Protein AF-A0A2G6LAH4-F1 (afdb_monomer_lite)

pLDDT: mean 82.23, std 16.03, range [33.97, 97.62]

Foldseek 3Di:
DDDDDDDDDDPDPPPPPLQFDCLLVVCVPALEDPQQSVLQRQQCSLAQNPFDKDKDWDDDPPDNKTWIWMFTDDPNWTKIKIWIKDWDADPVRDIDIKIKIKIKTKDQAALVVCCVPPVVQWDFPAAPDPFKTKTWRCDDPDNVLDDPPSVQTKMKIWGADPVRRMTIIMIMHISHRRGDDPD

Radius of gyration: 20.96 Å; chains: 1; bounding box: 58×74×43 Å

Sequence (183 aa):
MKKLFTVIGLFVVIASASAESKMSQFIDKSKLSIACQEKLVSIADGIIGIKRHRILEHNVPETKTFHAFVLLSYNDQDSHLSFTAIPTVDKNNHENCQINVNESYQLPADCLDAREFIFKRWKLLGKLNEETFVLRYDHPRNKKELPQNEKARAMAYLTMTSNGRACLITKQQQNVPALPREE

Structure (mmCIF, N/CA/C/O backbone):
data_AF-A0A2G6LAH4-F1
#
_entry.id   AF-A0A2G6LAH4-F1
#
loop_
_atom_site.group_PDB
_atom_site.id
_atom_site.type_symbol
_atom_site.label_atom_id
_atom_site.label_alt_id
_atom_site.label_comp_id
_atom_site.label_asym_id
_atom_site.label_entity_id
_atom_site.label_seq_id
_atom_site.pdbx_PDB_ins_code
_atom_site.Cartn_x
_atom_site.Cartn_y
_atom_site.Cartn_z
_atom_site.occupancy
_atom_site.B_iso_or_equiv
_atom_site.auth_seq_id
_atom_site.auth_comp_id
_atom_site.auth_asym_id
_atom_site.auth_atom_id
_atom_site.pdbx_PDB_model_num
ATOM 1 N N . MET A 1 1 ? 38.726 -59.878 4.206 1.00 38.88 1 MET A N 1
ATOM 2 C CA . MET A 1 1 ? 37.651 -59.453 3.281 1.00 38.88 1 MET A CA 1
ATOM 3 C C . MET A 1 1 ? 36.857 -58.339 3.959 1.00 38.88 1 MET A C 1
ATOM 5 O O . MET A 1 1 ? 36.130 -58.623 4.900 1.00 38.88 1 MET A O 1
ATOM 9 N N . LYS A 1 2 ? 37.081 -57.070 3.589 1.00 37.25 2 LYS A N 1
ATOM 10 C CA . LYS A 1 2 ? 36.399 -55.908 4.190 1.00 37.25 2 LYS A CA 1
ATOM 11 C C . LYS A 1 2 ? 35.168 -55.577 3.341 1.00 37.25 2 LYS A C 1
ATOM 13 O O . LYS A 1 2 ? 35.317 -55.292 2.158 1.00 37.25 2 LYS A O 1
ATOM 18 N N . LYS A 1 3 ? 33.970 -55.675 3.924 1.00 41.53 3 LYS A N 1
ATOM 19 C CA . LYS A 1 3 ? 32.707 -55.318 3.261 1.00 41.53 3 LYS A CA 1
ATOM 20 C C . LYS A 1 3 ? 32.509 -53.806 3.365 1.00 41.53 3 LYS A C 1
ATOM 22 O O . LYS A 1 3 ? 32.426 -53.274 4.468 1.00 41.53 3 LYS A O 1
ATOM 27 N N . LEU A 1 4 ? 32.485 -53.137 2.217 1.00 47.38 4 LEU A N 1
ATOM 28 C CA . LEU A 1 4 ? 32.211 -51.712 2.077 1.00 47.38 4 LEU A CA 1
ATOM 29 C C . LEU A 1 4 ? 30.689 -51.546 1.942 1.00 47.38 4 LEU A C 1
ATOM 31 O O . LEU A 1 4 ? 30.104 -52.030 0.977 1.00 47.38 4 LEU A O 1
ATOM 35 N N . PHE A 1 5 ? 30.043 -50.931 2.932 1.00 49.31 5 PHE A N 1
ATOM 36 C CA . PHE A 1 5 ? 28.626 -50.573 2.865 1.00 49.31 5 PHE A CA 1
ATOM 37 C C . PHE A 1 5 ? 28.501 -49.167 2.275 1.00 49.31 5 PHE A C 1
ATOM 39 O O . PHE A 1 5 ? 28.851 -48.182 2.921 1.00 49.31 5 PHE A O 1
ATOM 46 N N . THR A 1 6 ? 28.017 -49.081 1.039 1.00 50.59 6 THR A N 1
ATOM 47 C CA . THR A 1 6 ? 27.702 -47.818 0.364 1.00 50.59 6 THR A CA 1
ATOM 48 C C . THR A 1 6 ? 26.307 -47.364 0.795 1.00 50.59 6 THR A C 1
ATOM 50 O O . THR A 1 6 ? 25.312 -47.989 0.436 1.00 50.59 6 THR A O 1
ATOM 53 N N . VAL A 1 7 ? 26.223 -46.290 1.581 1.00 52.16 7 VAL A N 1
ATOM 54 C CA . VAL A 1 7 ? 24.953 -45.633 1.928 1.00 52.16 7 VAL A CA 1
ATOM 55 C C . VAL A 1 7 ? 24.597 -44.669 0.797 1.00 52.16 7 VAL A C 1
ATOM 57 O O . VAL A 1 7 ? 25.259 -43.651 0.611 1.00 52.16 7 VAL A O 1
ATOM 60 N N . ILE A 1 8 ? 23.568 -45.004 0.020 1.00 55.88 8 ILE A N 1
ATOM 61 C CA . ILE A 1 8 ? 22.993 -44.122 -1.002 1.00 55.88 8 ILE A CA 1
ATOM 62 C C . ILE A 1 8 ? 22.066 -43.139 -0.278 1.00 55.88 8 ILE A C 1
ATOM 64 O O . ILE A 1 8 ? 20.978 -43.505 0.163 1.00 55.88 8 ILE A O 1
ATOM 68 N N . GLY A 1 9 ? 22.528 -41.900 -0.103 1.00 51.09 9 GLY A N 1
ATOM 69 C CA . GLY A 1 9 ? 21.734 -40.807 0.455 1.00 51.09 9 GLY A CA 1
ATOM 70 C C . GLY A 1 9 ? 20.680 -40.332 -0.544 1.00 51.09 9 GLY A C 1
ATOM 71 O O . GLY A 1 9 ? 21.015 -39.789 -1.594 1.00 51.09 9 GLY A O 1
ATOM 72 N N . LEU A 1 10 ? 19.406 -40.536 -0.209 1.00 55.72 10 LEU A N 1
ATOM 73 C CA . LEU A 1 10 ? 18.256 -40.039 -0.960 1.00 55.72 10 LEU A CA 1
ATOM 74 C C . LEU A 1 10 ? 18.115 -38.522 -0.727 1.00 55.72 10 LEU A C 1
ATOM 76 O O . LEU A 1 10 ? 17.563 -38.089 0.282 1.00 55.72 10 LEU A O 1
ATOM 80 N N . PHE A 1 11 ? 18.638 -37.708 -1.646 1.00 47.72 11 PHE A N 1
ATOM 81 C CA . PHE A 1 11 ? 18.393 -36.264 -1.670 1.00 47.72 11 PHE A CA 1
ATOM 82 C C . PHE A 1 11 ? 16.968 -36.006 -2.178 1.00 47.72 11 PHE A C 1
ATOM 84 O O . PHE A 1 11 ? 16.703 -36.028 -3.379 1.00 47.72 11 PHE A O 1
ATOM 91 N N . VAL A 1 12 ? 16.035 -35.772 -1.255 1.00 55.50 12 VAL A N 1
ATOM 92 C CA . VAL A 1 12 ? 14.703 -35.252 -1.582 1.00 55.50 12 VAL A CA 1
ATOM 93 C C . VAL A 1 12 ? 14.859 -33.768 -1.911 1.00 55.50 12 VAL A C 1
ATOM 95 O O . VAL A 1 12 ? 15.034 -32.937 -1.022 1.00 55.50 12 VAL A O 1
ATOM 98 N N . VAL A 1 13 ? 14.825 -33.432 -3.201 1.00 52.94 13 VAL A N 1
ATOM 99 C CA . VAL A 1 13 ? 14.722 -32.043 -3.660 1.00 52.94 13 VAL A CA 1
ATOM 100 C C . VAL A 1 13 ? 13.280 -31.603 -3.430 1.00 52.94 13 VAL A C 1
ATOM 102 O O . VAL A 1 13 ? 12.381 -31.941 -4.197 1.00 52.94 13 VAL A O 1
ATOM 105 N N . ILE A 1 14 ? 13.046 -30.883 -2.335 1.00 51.12 14 ILE A N 1
ATOM 106 C CA . ILE A 1 14 ? 11.771 -30.209 -2.092 1.00 51.12 14 ILE A CA 1
ATOM 107 C C . ILE A 1 14 ? 11.709 -29.043 -3.080 1.00 51.12 14 ILE A C 1
ATOM 109 O O . ILE A 1 14 ? 12.296 -27.988 -2.848 1.00 51.12 14 ILE A O 1
ATOM 113 N N . ALA A 1 15 ? 11.037 -29.249 -4.212 1.00 47.84 15 ALA A N 1
ATOM 114 C CA . ALA A 1 15 ? 10.684 -28.168 -5.115 1.00 47.84 15 ALA A CA 1
ATOM 115 C C . ALA A 1 15 ? 9.673 -27.265 -4.396 1.00 47.84 15 ALA A C 1
ATOM 117 O O . ALA A 1 15 ? 8.494 -27.595 -4.271 1.00 47.84 15 ALA A O 1
ATOM 118 N N . SER A 1 16 ? 10.141 -26.135 -3.876 1.00 44.72 16 SER A N 1
ATOM 119 C CA . SER A 1 16 ? 9.270 -25.063 -3.413 1.00 44.72 16 SER A CA 1
ATOM 120 C C . SER A 1 16 ? 8.585 -24.456 -4.635 1.00 44.72 16 SER A C 1
ATOM 122 O O . SER A 1 16 ? 9.168 -23.629 -5.329 1.00 44.72 16 SER A O 1
ATOM 124 N N . ALA A 1 17 ? 7.358 -24.897 -4.916 1.00 45.59 17 ALA A N 1
ATOM 125 C CA . ALA A 1 17 ? 6.474 -24.217 -5.850 1.00 45.59 17 ALA A CA 1
ATOM 126 C C . ALA A 1 17 ? 6.105 -22.854 -5.243 1.00 45.59 17 ALA A C 1
ATOM 128 O O . ALA A 1 17 ? 5.172 -22.743 -4.446 1.00 45.59 17 ALA A O 1
ATOM 129 N N . SER A 1 18 ? 6.880 -21.818 -5.568 1.00 54.34 18 SER A N 1
ATOM 130 C CA . SER A 1 18 ? 6.469 -20.433 -5.370 1.00 54.34 18 SER A CA 1
ATOM 131 C C . SER A 1 18 ? 5.304 -20.197 -6.310 1.00 54.34 18 SER A C 1
ATOM 133 O O . SER A 1 18 ? 5.470 -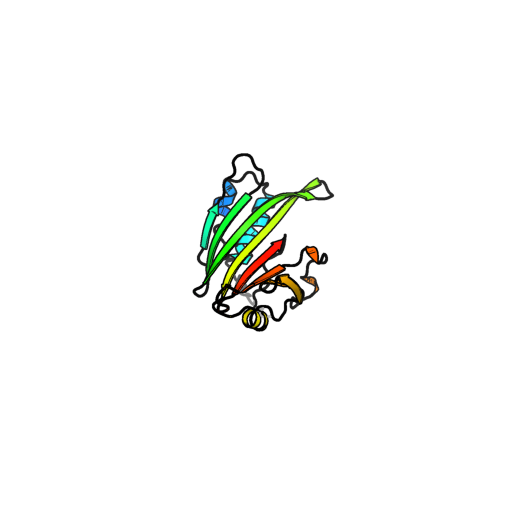20.153 -7.522 1.00 54.34 18 SER A O 1
ATOM 135 N N . ALA A 1 19 ? 4.101 -20.166 -5.768 1.00 55.22 19 ALA A N 1
ATOM 136 C CA . ALA A 1 19 ? 2.924 -20.013 -6.588 1.00 55.22 19 ALA A CA 1
ATOM 137 C C . ALA A 1 19 ? 2.686 -18.510 -6.854 1.00 55.22 19 ALA A C 1
ATOM 139 O O . ALA A 1 19 ? 2.533 -17.711 -5.926 1.00 55.22 19 ALA A O 1
ATOM 140 N N . GLU A 1 20 ? 2.769 -18.157 -8.140 1.00 76.06 20 GLU A N 1
ATOM 141 C CA . GLU A 1 20 ? 3.008 -16.808 -8.676 1.00 76.06 20 GLU A CA 1
ATOM 142 C C . GLU A 1 20 ? 1.715 -15.994 -8.860 1.00 76.06 20 GLU A C 1
ATOM 144 O O . GLU A 1 20 ? 0.630 -16.534 -9.108 1.00 76.06 20 GLU A O 1
ATOM 149 N N . SER A 1 21 ? 1.821 -14.670 -8.750 1.00 83.81 21 SER A N 1
ATOM 150 C CA . SER A 1 21 ? 0.759 -13.738 -9.127 1.00 83.81 21 SER A CA 1
ATOM 151 C C . SER A 1 21 ? 0.603 -13.683 -10.651 1.00 83.81 21 SER A C 1
ATOM 153 O O . SER A 1 21 ? 1.509 -14.016 -11.411 1.00 83.81 21 SER A O 1
ATOM 155 N N . LYS A 1 22 ? -0.540 -13.192 -11.145 1.00 88.38 22 LYS A N 1
ATOM 156 C CA . LYS A 1 22 ? -0.749 -12.991 -12.592 1.00 88.38 22 LYS A CA 1
ATOM 157 C C . LYS A 1 22 ? -0.099 -11.710 -13.125 1.00 88.38 22 LYS A C 1
ATOM 159 O O . LYS A 1 22 ? -0.396 -11.325 -14.250 1.00 88.38 22 LYS A O 1
ATOM 164 N N . MET A 1 23 ? 0.738 -11.026 -12.340 1.00 90.06 23 MET A N 1
ATOM 165 C CA . MET A 1 23 ? 1.278 -9.710 -12.694 1.00 90.06 23 MET A CA 1
ATOM 166 C C . MET A 1 23 ? 2.132 -9.744 -13.970 1.00 90.06 23 MET A C 1
ATOM 168 O O . MET A 1 23 ? 2.027 -8.838 -14.793 1.00 90.06 23 MET A O 1
ATOM 172 N N . SER A 1 24 ? 2.907 -10.812 -14.183 1.00 88.25 24 SER A N 1
ATOM 173 C CA . SER A 1 24 ? 3.725 -11.007 -15.391 1.00 88.25 24 SER A CA 1
ATOM 174 C C . SER A 1 24 ? 2.917 -10.868 -16.688 1.00 88.25 24 SER A C 1
ATOM 176 O O . SER A 1 24 ? 3.349 -10.189 -17.613 1.00 88.25 24 SER A O 1
ATOM 178 N N . GLN A 1 25 ? 1.680 -11.378 -16.712 1.00 87.31 25 GLN A N 1
ATOM 179 C CA . GLN A 1 25 ? 0.791 -11.346 -17.885 1.00 87.31 25 GLN A CA 1
ATOM 180 C C . GLN A 1 25 ? 0.384 -9.928 -18.322 1.00 87.31 25 GLN A C 1
ATOM 182 O O . GLN A 1 25 ? -0.086 -9.739 -19.445 1.00 87.31 25 GLN A O 1
ATOM 187 N N . PHE A 1 26 ? 0.514 -8.940 -17.434 1.00 85.19 26 PHE A N 1
ATOM 188 C CA . PHE A 1 26 ? 0.177 -7.541 -17.707 1.00 85.19 26 PHE A CA 1
ATOM 189 C C . PHE A 1 26 ? 1.419 -6.700 -18.007 1.00 85.19 26 PHE A C 1
ATOM 191 O O . PHE A 1 26 ? 1.322 -5.680 -18.674 1.00 85.19 26 PHE A O 1
ATOM 198 N N . ILE A 1 27 ? 2.597 -7.137 -17.567 1.00 82.38 27 ILE A N 1
ATOM 199 C CA . ILE A 1 27 ? 3.832 -6.368 -17.718 1.00 82.38 27 ILE A CA 1
ATOM 200 C C . ILE A 1 27 ? 4.418 -6.477 -19.129 1.00 82.38 27 ILE A C 1
ATOM 202 O O . ILE A 1 27 ? 5.025 -5.511 -19.591 1.00 82.38 27 ILE A O 1
ATOM 206 N N . ASP A 1 28 ? 4.189 -7.579 -19.847 1.00 74.38 28 ASP A N 1
ATOM 207 C CA . ASP A 1 28 ? 4.736 -7.802 -21.200 1.00 74.38 28 ASP A CA 1
ATOM 208 C C . ASP A 1 28 ? 4.321 -6.724 -22.219 1.00 74.38 28 ASP A C 1
ATOM 210 O O . ASP A 1 28 ? 4.980 -6.520 -23.238 1.00 74.38 28 ASP A O 1
ATOM 214 N N . LYS A 1 29 ? 3.222 -6.010 -21.949 1.00 72.50 29 LYS A N 1
ATOM 215 C CA . LYS A 1 29 ? 2.722 -4.904 -22.782 1.00 72.50 29 LYS A CA 1
ATOM 216 C C . LYS A 1 29 ? 3.278 -3.540 -22.370 1.00 72.50 29 LYS A C 1
ATOM 218 O O . LYS A 1 29 ? 3.102 -2.559 -23.094 1.00 72.50 29 LYS A O 1
ATOM 223 N N . SER A 1 30 ? 3.949 -3.472 -21.225 1.00 76.88 30 SER A N 1
ATOM 224 C CA . SER A 1 30 ? 4.521 -2.246 -20.684 1.00 76.88 30 SER A CA 1
ATOM 225 C C . SER A 1 30 ? 5.862 -1.908 -21.344 1.00 76.88 30 SER A C 1
ATOM 227 O O . SER A 1 30 ? 6.606 -2.776 -21.795 1.00 76.88 30 SER A O 1
ATOM 229 N N . LYS A 1 31 ? 6.218 -0.618 -21.361 1.00 82.88 31 LYS A N 1
ATOM 230 C CA . LYS A 1 31 ? 7.537 -0.131 -21.816 1.00 82.88 31 LYS A CA 1
ATOM 231 C C . LYS A 1 31 ? 8.577 -0.091 -20.686 1.00 82.88 31 LYS A C 1
ATOM 233 O O . LYS A 1 31 ? 9.532 0.685 -20.754 1.00 82.88 31 LYS A O 1
ATOM 238 N N . LEU A 1 32 ? 8.362 -0.859 -19.616 1.00 86.25 32 LEU A N 1
ATOM 239 C CA . LEU A 1 32 ? 9.295 -0.945 -18.495 1.00 86.25 32 LEU A CA 1
ATOM 240 C C . LEU A 1 32 ? 10.577 -1.669 -18.919 1.00 86.25 32 LEU A C 1
ATOM 242 O O . LEU A 1 32 ? 10.527 -2.604 -19.716 1.00 86.25 32 LEU A O 1
ATOM 246 N N . SER A 1 33 ? 11.718 -1.283 -18.346 1.00 87.31 33 SER A N 1
ATOM 247 C CA . SER A 1 33 ? 12.948 -2.064 -18.489 1.00 87.31 33 SER A CA 1
ATOM 248 C C . SER A 1 33 ? 12.834 -3.409 -17.777 1.00 87.31 33 SER A C 1
ATOM 250 O O . SER A 1 33 ? 12.121 -3.520 -16.779 1.00 87.31 33 SER A O 1
ATOM 252 N N . ILE A 1 34 ? 13.583 -4.412 -18.242 1.00 87.56 34 ILE A N 1
ATOM 253 C CA . ILE A 1 34 ? 13.562 -5.783 -17.700 1.00 87.56 34 ILE A CA 1
ATOM 254 C C . ILE A 1 34 ? 13.764 -5.782 -16.176 1.00 87.56 34 ILE A C 1
ATOM 256 O O . ILE A 1 34 ? 12.972 -6.373 -15.449 1.00 87.56 34 ILE A O 1
ATOM 260 N N . ALA A 1 35 ? 14.734 -5.014 -15.672 1.00 86.19 35 ALA A N 1
ATOM 261 C CA . ALA A 1 35 ? 14.986 -4.901 -14.233 1.00 86.19 35 ALA A CA 1
ATOM 262 C C . ALA A 1 35 ? 13.772 -4.366 -13.443 1.00 86.19 35 ALA A C 1
ATOM 264 O O . ALA A 1 35 ? 13.529 -4.761 -12.302 1.00 86.19 35 ALA A O 1
ATOM 265 N N . CYS A 1 36 ? 12.988 -3.462 -14.036 1.00 88.50 36 CYS A N 1
ATOM 266 C CA . CYS A 1 36 ? 11.783 -2.918 -13.414 1.00 88.50 36 CYS A CA 1
ATOM 267 C C . CYS A 1 36 ? 10.622 -3.917 -13.450 1.00 88.50 36 CYS A C 1
ATOM 269 O O . CYS A 1 36 ? 9.885 -4.033 -12.470 1.00 88.50 36 CYS A O 1
ATOM 271 N N . GLN A 1 37 ? 10.511 -4.677 -14.542 1.00 89.38 37 GLN A N 1
ATOM 272 C CA . GLN A 1 37 ? 9.546 -5.763 -14.689 1.00 89.38 37 GLN A CA 1
ATOM 273 C C . GLN A 1 37 ? 9.771 -6.851 -13.632 1.00 89.38 37 GLN A C 1
ATOM 275 O O . GLN A 1 37 ? 8.861 -7.152 -12.862 1.00 89.38 37 GLN A O 1
ATOM 280 N N . GLU A 1 38 ? 10.995 -7.373 -13.524 1.00 89.50 38 GLU A N 1
ATOM 281 C CA . GLU A 1 38 ? 11.359 -8.426 -12.564 1.00 89.50 38 GLU A CA 1
ATOM 282 C C . GLU A 1 38 ? 11.087 -8.002 -11.118 1.00 89.50 38 GLU A C 1
ATOM 284 O O . GLU A 1 38 ? 10.490 -8.743 -10.333 1.00 89.50 38 GLU A O 1
ATOM 289 N N . LYS A 1 39 ? 11.467 -6.768 -10.766 1.00 89.56 39 LYS A N 1
ATOM 290 C CA . LYS A 1 39 ? 11.228 -6.229 -9.425 1.00 89.56 39 LYS A CA 1
ATOM 291 C C . LYS A 1 39 ? 9.732 -6.091 -9.126 1.00 89.56 39 LYS A C 1
ATOM 293 O O . LYS A 1 39 ? 9.309 -6.373 -8.005 1.00 89.56 39 LYS A O 1
ATOM 298 N N . LEU A 1 40 ? 8.929 -5.670 -10.106 1.00 90.81 40 LEU A N 1
ATOM 299 C CA . LEU A 1 40 ? 7.478 -5.544 -9.959 1.00 90.81 40 LEU A CA 1
ATOM 300 C C . LEU A 1 40 ? 6.807 -6.906 -9.783 1.00 90.81 40 LEU A C 1
ATOM 302 O O . LEU A 1 40 ? 5.993 -7.043 -8.870 1.00 90.81 40 LEU A O 1
ATOM 306 N N . VAL A 1 41 ? 7.180 -7.905 -10.588 1.00 91.31 41 VAL A N 1
ATOM 307 C CA . VAL A 1 41 ? 6.688 -9.285 -10.444 1.00 91.31 41 VAL A CA 1
ATOM 308 C C . VAL A 1 41 ? 7.041 -9.835 -9.065 1.00 91.31 41 VAL A C 1
ATOM 310 O O . VAL A 1 41 ? 6.150 -10.271 -8.345 1.00 91.31 41 VAL A O 1
ATOM 313 N N . SER A 1 42 ? 8.299 -9.711 -8.635 1.00 90.31 42 SER A N 1
ATOM 314 C CA . SER A 1 42 ? 8.739 -10.218 -7.329 1.00 90.31 42 SER A CA 1
ATOM 315 C C . SER A 1 42 ? 7.949 -9.613 -6.157 1.00 90.31 42 SER A C 1
ATOM 317 O O . SER A 1 42 ? 7.526 -10.328 -5.245 1.00 90.31 42 SER A O 1
ATOM 319 N N . ILE A 1 43 ? 7.696 -8.298 -6.185 1.00 89.88 43 ILE A N 1
ATOM 320 C CA . ILE A 1 43 ? 6.885 -7.630 -5.156 1.00 89.88 43 ILE A CA 1
ATOM 321 C C . ILE A 1 43 ? 5.418 -8.075 -5.241 1.00 89.88 43 ILE A C 1
ATOM 323 O O . ILE A 1 43 ? 4.802 -8.357 -4.209 1.00 89.88 43 ILE A O 1
ATOM 327 N N . ALA A 1 44 ? 4.853 -8.158 -6.447 1.00 91.31 44 ALA A N 1
ATOM 328 C CA . ALA A 1 44 ? 3.480 -8.608 -6.650 1.00 91.31 44 ALA A CA 1
ATOM 329 C C . ALA A 1 44 ? 3.275 -10.046 -6.152 1.00 91.31 44 ALA A C 1
ATOM 331 O O . ALA A 1 44 ? 2.306 -10.304 -5.440 1.00 91.31 44 ALA A O 1
ATOM 332 N N . ASP A 1 45 ? 4.210 -10.954 -6.422 1.00 91.00 45 ASP A N 1
ATOM 333 C CA . ASP A 1 45 ? 4.171 -12.343 -5.957 1.00 91.00 45 ASP A CA 1
ATOM 334 C C . ASP A 1 45 ? 4.221 -12.442 -4.433 1.00 91.00 45 ASP A C 1
ATOM 336 O O . ASP A 1 45 ? 3.476 -13.218 -3.833 1.00 91.00 45 ASP A O 1
ATOM 340 N N . GLY A 1 46 ? 5.034 -11.609 -3.781 1.00 87.50 46 GLY A N 1
ATOM 341 C CA . GLY A 1 46 ? 5.094 -11.575 -2.323 1.00 87.50 46 GLY A CA 1
ATOM 342 C C . GLY A 1 46 ? 3.796 -11.080 -1.665 1.00 87.50 46 GLY A C 1
ATOM 343 O O . GLY A 1 46 ? 3.404 -11.580 -0.607 1.00 87.50 46 GLY A O 1
ATOM 344 N N . ILE A 1 47 ? 3.105 -10.116 -2.282 1.00 88.44 47 ILE A N 1
ATOM 345 C CA . ILE A 1 47 ? 1.897 -9.485 -1.718 1.00 88.44 47 ILE A CA 1
ATOM 346 C C . ILE A 1 47 ? 0.622 -10.264 -2.084 1.00 88.44 47 ILE A C 1
ATOM 348 O O . ILE A 1 47 ? -0.189 -10.620 -1.213 1.00 88.44 47 ILE A O 1
ATOM 352 N N . ILE A 1 48 ? 0.449 -10.527 -3.380 1.00 90.62 48 ILE A N 1
ATOM 353 C CA . ILE A 1 48 ? -0.711 -11.195 -3.976 1.00 90.62 48 ILE A CA 1
ATOM 354 C C . ILE A 1 48 ? -0.565 -12.713 -3.818 1.00 90.62 48 ILE A C 1
ATOM 356 O O . ILE A 1 48 ? -1.436 -13.361 -3.229 1.00 90.62 48 ILE A O 1
ATOM 360 N N . GLY A 1 49 ? 0.542 -13.272 -4.315 1.00 87.50 49 GLY A N 1
ATOM 361 C CA . GLY A 1 49 ? 0.787 -14.714 -4.388 1.00 87.50 49 GLY A CA 1
ATOM 362 C C . GLY A 1 49 ? -0.392 -15.480 -4.998 1.00 87.50 49 GLY A C 1
ATOM 363 O O . GLY A 1 49 ? -0.986 -15.058 -5.989 1.00 87.50 49 GLY A O 1
ATOM 364 N N . ILE A 1 50 ? -0.788 -16.577 -4.343 1.00 86.31 50 ILE A N 1
ATOM 365 C CA . ILE A 1 50 ? -1.881 -17.464 -4.791 1.00 86.31 50 ILE A CA 1
ATOM 366 C C . ILE A 1 50 ? -3.293 -16.974 -4.503 1.00 86.31 50 ILE A C 1
ATOM 368 O O . ILE A 1 50 ? -4.263 -17.645 -4.864 1.00 86.31 50 ILE A O 1
ATOM 372 N N . LYS A 1 51 ? -3.438 -15.865 -3.777 1.00 88.81 51 LYS A N 1
ATOM 373 C CA . LYS A 1 51 ? -4.759 -15.384 -3.369 1.00 88.81 51 LYS A CA 1
ATOM 374 C C . LYS A 1 51 ? -5.580 -15.070 -4.614 1.00 88.81 51 LYS A C 1
ATOM 376 O O . LYS A 1 51 ? -5.040 -14.644 -5.635 1.00 88.81 51 LYS A O 1
ATOM 381 N N . ARG A 1 52 ? -6.898 -15.249 -4.540 1.00 91.25 52 ARG A N 1
ATOM 382 C CA . ARG A 1 52 ? -7.780 -14.919 -5.662 1.00 91.25 52 ARG A CA 1
ATOM 383 C C . ARG A 1 52 ? -7.660 -13.426 -5.957 1.00 91.25 52 ARG A C 1
ATOM 385 O O . ARG A 1 52 ? -7.926 -12.608 -5.085 1.00 91.25 52 ARG A O 1
ATOM 392 N N . HIS A 1 53 ? -7.291 -13.080 -7.184 1.00 93.88 53 HIS A N 1
ATOM 393 C CA . HIS A 1 53 ? -7.106 -11.690 -7.573 1.00 93.88 53 HIS A CA 1
ATOM 394 C C . HIS A 1 53 ? -7.558 -11.412 -9.006 1.00 93.88 53 HIS A C 1
ATOM 396 O O . HIS A 1 53 ? -7.630 -12.315 -9.848 1.00 93.88 53 HIS A O 1
ATOM 402 N N . ARG A 1 54 ? -7.858 -10.142 -9.281 1.00 93.31 54 ARG A N 1
ATOM 403 C CA . ARG A 1 54 ? -8.099 -9.595 -10.622 1.00 93.31 54 ARG A CA 1
ATOM 404 C C . ARG A 1 54 ? -7.271 -8.335 -10.793 1.00 93.31 54 ARG A C 1
ATOM 406 O O . ARG A 1 54 ? -7.317 -7.472 -9.925 1.00 93.31 54 ARG A O 1
ATOM 413 N N . ILE A 1 55 ? -6.546 -8.240 -11.901 1.00 92.62 55 ILE A N 1
ATOM 414 C CA . ILE A 1 55 ? -5.706 -7.089 -12.234 1.00 92.62 55 ILE A CA 1
ATOM 415 C C . ILE A 1 55 ? -6.395 -6.311 -13.352 1.00 92.62 55 ILE A C 1
ATOM 417 O O . ILE A 1 55 ? -6.810 -6.888 -14.357 1.00 92.62 55 ILE A O 1
ATOM 421 N N . LEU A 1 56 ? -6.524 -5.007 -13.149 1.00 91.00 56 LEU A N 1
ATOM 422 C CA . LEU A 1 56 ? -6.909 -4.028 -14.145 1.00 91.00 56 LEU A CA 1
ATOM 423 C C . LEU A 1 56 ? -5.697 -3.136 -14.401 1.00 91.00 56 LEU A C 1
ATOM 425 O O . LEU A 1 56 ? -5.326 -2.312 -13.564 1.00 91.00 56 LEU A O 1
ATOM 429 N N . GLU A 1 57 ? -5.068 -3.317 -15.552 1.00 84.00 57 GLU A N 1
ATOM 430 C CA . GLU A 1 57 ? -3.987 -2.444 -15.992 1.00 84.00 57 GLU A CA 1
ATOM 431 C C . GLU A 1 57 ? -4.551 -1.082 -16.406 1.00 84.00 57 GLU A C 1
ATOM 433 O O . GLU A 1 57 ? -5.523 -0.996 -17.162 1.00 84.00 57 GLU A O 1
ATOM 438 N N . HIS A 1 58 ? -3.924 -0.012 -15.923 1.00 77.81 58 HIS A N 1
ATOM 439 C CA . HIS A 1 58 ? -4.190 1.333 -16.399 1.00 77.81 58 HIS A CA 1
ATOM 440 C C . HIS A 1 58 ? -3.133 1.694 -17.442 1.00 77.81 58 HIS A C 1
ATOM 442 O O . HIS A 1 58 ? -2.067 2.225 -17.129 1.00 77.81 58 HIS A O 1
ATOM 448 N N . ASN A 1 59 ? -3.437 1.360 -18.694 1.00 63.81 59 ASN A N 1
ATOM 449 C CA . ASN A 1 59 ? -2.590 1.699 -19.827 1.00 63.81 59 ASN A CA 1
ATOM 450 C C . ASN A 1 59 ? -2.675 3.199 -20.097 1.00 63.81 59 ASN A C 1
ATOM 452 O O . ASN A 1 59 ? -3.673 3.678 -20.634 1.00 63.81 59 ASN A O 1
ATOM 456 N N . VAL A 1 60 ? -1.616 3.929 -19.752 1.00 65.12 60 VAL A N 1
ATOM 457 C CA . VAL A 1 60 ? -1.398 5.284 -20.257 1.00 65.12 60 VAL A CA 1
ATOM 458 C C . VAL A 1 60 ? -0.453 5.153 -21.450 1.00 65.12 60 VAL A C 1
ATOM 460 O O . VAL A 1 60 ? 0.720 4.821 -21.260 1.00 65.12 60 VAL A O 1
ATOM 463 N N . PRO A 1 61 ? -0.934 5.347 -22.691 1.00 58.91 61 PRO A N 1
ATOM 464 C CA . PRO A 1 61 ? -0.055 5.364 -23.848 1.00 58.91 61 PRO A CA 1
ATOM 465 C C . PRO A 1 61 ? 1.066 6.385 -23.621 1.00 58.91 61 PRO A C 1
ATOM 467 O O . PRO A 1 61 ? 0.825 7.462 -23.089 1.00 58.91 61 PRO A O 1
ATOM 470 N N . GLU A 1 62 ? 2.285 6.038 -24.038 1.00 62.41 62 GLU A N 1
ATOM 471 C CA . GLU A 1 62 ? 3.469 6.920 -24.061 1.00 62.41 62 GLU A CA 1
ATOM 472 C C . GLU A 1 62 ? 4.230 7.134 -22.745 1.00 62.41 62 GLU A C 1
ATOM 474 O O . GLU A 1 62 ? 5.359 7.627 -22.797 1.00 62.41 62 GLU A O 1
ATOM 479 N N . THR A 1 63 ? 3.731 6.689 -21.590 1.00 68.62 63 THR A N 1
ATOM 480 C CA . THR A 1 63 ? 4.537 6.753 -20.363 1.00 68.62 63 THR A CA 1
ATOM 481 C C . THR A 1 63 ? 5.466 5.542 -20.247 1.00 68.62 63 THR A C 1
ATOM 483 O O . THR A 1 63 ? 5.162 4.428 -20.672 1.00 68.62 63 THR A O 1
ATOM 486 N N . LYS A 1 64 ? 6.648 5.756 -19.655 1.00 81.31 64 LYS A N 1
ATOM 487 C CA . LYS A 1 64 ? 7.517 4.666 -19.181 1.00 81.31 64 LYS A CA 1
ATOM 488 C C . LYS A 1 64 ? 7.105 4.186 -17.785 1.00 81.31 64 LYS A C 1
ATOM 490 O O . LYS A 1 64 ? 7.879 3.503 -17.136 1.00 81.31 64 LYS A O 1
ATOM 495 N N . THR A 1 65 ? 5.937 4.586 -17.287 1.00 87.12 65 THR A N 1
ATOM 496 C CA . THR A 1 65 ? 5.431 4.191 -15.970 1.00 87.12 65 THR A CA 1
ATOM 497 C C . THR A 1 65 ? 4.378 3.112 -16.128 1.00 87.12 65 THR A C 1
ATOM 499 O O . THR A 1 65 ? 3.651 3.079 -17.116 1.00 87.12 65 THR A O 1
ATOM 502 N N . PHE A 1 66 ? 4.284 2.236 -15.139 1.00 90.00 66 PHE A N 1
ATOM 503 C CA . PHE A 1 66 ? 3.244 1.222 -15.079 1.00 90.00 66 PHE A CA 1
ATOM 504 C C . PHE A 1 66 ? 2.318 1.509 -13.911 1.00 90.00 66 PHE A C 1
ATOM 506 O O . PHE A 1 66 ? 2.782 1.828 -12.812 1.00 90.00 66 PHE A O 1
ATOM 513 N N . HIS A 1 67 ? 1.021 1.350 -14.149 1.00 92.19 67 HIS A N 1
ATOM 514 C CA . HIS A 1 67 ? -0.008 1.475 -13.134 1.00 92.19 67 HIS A CA 1
ATOM 515 C C . HIS A 1 67 ? -0.988 0.314 -13.263 1.00 92.19 67 HIS A C 1
ATOM 517 O O . HIS A 1 67 ? -1.523 0.055 -14.340 1.00 92.19 67 HIS A O 1
ATOM 523 N N . ALA A 1 68 ? -1.265 -0.359 -12.153 1.00 92.69 68 ALA A N 1
ATOM 524 C CA . ALA A 1 68 ? -2.282 -1.395 -12.109 1.00 92.69 68 ALA A CA 1
ATOM 525 C C . ALA A 1 68 ? -3.101 -1.296 -10.833 1.00 92.69 68 ALA A C 1
ATOM 527 O O . ALA A 1 68 ? -2.575 -1.037 -9.750 1.00 92.69 68 ALA A O 1
ATOM 528 N N . PHE A 1 69 ? -4.394 -1.549 -10.977 1.00 94.81 69 PHE A N 1
ATOM 529 C CA . PHE A 1 69 ? -5.308 -1.753 -9.873 1.00 94.81 69 PHE A CA 1
ATOM 530 C C . PHE A 1 69 ? -5.573 -3.247 -9.714 1.00 94.81 69 PHE A C 1
ATOM 532 O O . PHE A 1 69 ? -5.791 -3.951 -10.698 1.00 94.81 69 PHE A O 1
ATOM 539 N N . VAL A 1 70 ? -5.562 -3.751 -8.486 1.00 94.81 70 VAL A N 1
ATOM 540 C CA . VAL A 1 70 ? -5.785 -5.164 -8.190 1.00 94.81 70 VAL A CA 1
ATOM 541 C C . VAL A 1 70 ? -6.872 -5.291 -7.141 1.00 94.81 70 VAL A C 1
ATOM 543 O O . VAL A 1 70 ? -6.761 -4.739 -6.052 1.00 94.81 70 VAL A O 1
ATOM 546 N N . LEU A 1 71 ? -7.900 -6.070 -7.454 1.00 95.25 71 LEU A N 1
ATOM 547 C CA . LEU A 1 71 ? -8.831 -6.578 -6.457 1.00 95.25 71 LEU A CA 1
ATOM 548 C C . LEU A 1 71 ? -8.273 -7.897 -5.927 1.00 95.25 71 LEU A C 1
ATOM 550 O O . LEU A 1 71 ? -8.133 -8.849 -6.699 1.00 95.25 71 LEU A O 1
ATOM 554 N N . LEU A 1 72 ? -7.949 -7.951 -4.641 1.00 94.31 72 LEU A N 1
ATOM 555 C CA . LEU A 1 72 ? -7.417 -9.121 -3.950 1.00 94.31 72 LEU A CA 1
ATOM 556 C C . LEU A 1 72 ? -8.437 -9.619 -2.931 1.00 94.31 72 LEU A C 1
ATOM 558 O O . LEU A 1 72 ? -8.745 -8.907 -1.985 1.00 94.31 72 LEU A O 1
ATOM 562 N N . SER A 1 73 ? -8.912 -10.850 -3.081 1.00 90.75 73 SER A N 1
ATOM 563 C CA . SER A 1 73 ? -9.836 -11.464 -2.126 1.00 90.75 73 SER A CA 1
ATOM 564 C C . SER A 1 73 ? -9.092 -12.413 -1.192 1.00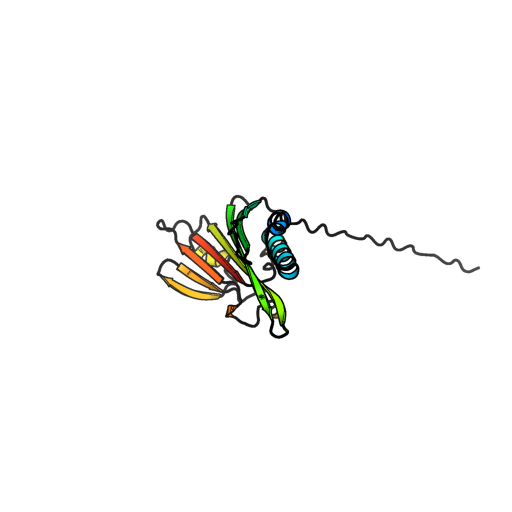 90.75 73 SER A C 1
ATOM 566 O O . SER A 1 73 ? -8.404 -13.331 -1.654 1.00 90.75 73 SER A O 1
ATOM 568 N N . TYR A 1 74 ? -9.255 -12.230 0.117 1.00 83.06 74 TYR A N 1
ATOM 569 C CA . TYR A 1 74 ? -8.665 -13.084 1.146 1.00 83.06 74 TYR A CA 1
ATOM 570 C C . TYR A 1 74 ? -9.541 -13.134 2.404 1.00 83.06 74 TYR A C 1
ATOM 572 O O . TYR A 1 74 ? -9.929 -12.083 2.902 1.00 83.06 74 TYR A O 1
ATOM 580 N N . ASN A 1 75 ? -9.816 -14.340 2.924 1.00 74.88 75 ASN A N 1
ATOM 581 C CA . ASN A 1 75 ? -10.599 -14.587 4.149 1.00 74.88 75 ASN A CA 1
ATOM 582 C C . ASN A 1 75 ? -11.833 -13.671 4.276 1.00 74.88 75 ASN A C 1
ATOM 584 O O . ASN A 1 75 ? -11.970 -12.925 5.243 1.00 74.88 75 ASN A O 1
ATOM 588 N N . ASP A 1 76 ? -12.685 -13.705 3.247 1.00 76.19 76 ASP A N 1
ATOM 589 C CA . ASP A 1 76 ? -13.954 -12.966 3.144 1.00 76.19 76 ASP A CA 1
ATOM 590 C C . ASP A 1 76 ? -13.849 -11.437 3.073 1.00 76.19 76 ASP A C 1
ATOM 592 O O . ASP A 1 76 ? -14.853 -10.732 3.177 1.00 76.19 76 ASP A O 1
ATOM 596 N N . GLN A 1 77 ? -12.648 -10.910 2.837 1.00 85.38 77 GLN A N 1
ATOM 597 C CA . GLN A 1 77 ? -12.425 -9.490 2.607 1.00 85.38 77 GLN A CA 1
ATOM 598 C C . GLN A 1 77 ? -11.807 -9.256 1.237 1.00 85.38 77 GLN A C 1
ATOM 600 O O . GLN A 1 77 ? -10.897 -9.966 0.799 1.00 85.38 77 GLN A O 1
ATOM 605 N N . ASP A 1 78 ? -12.306 -8.219 0.578 1.00 93.00 78 ASP A N 1
ATOM 606 C CA . ASP A 1 78 ? -11.701 -7.677 -0.621 1.00 93.00 78 ASP A CA 1
ATOM 607 C C . ASP A 1 78 ? -10.797 -6.503 -0.242 1.00 93.00 78 ASP A C 1
ATOM 609 O O . ASP A 1 78 ? -11.164 -5.610 0.525 1.00 93.00 78 ASP A O 1
ATOM 613 N N . SER A 1 79 ? -9.594 -6.527 -0.796 1.00 94.56 79 SER A N 1
ATOM 614 C CA . SER A 1 79 ? -8.582 -5.497 -0.657 1.00 94.56 79 SER A CA 1
ATOM 615 C C . SER A 1 79 ? -8.279 -4.905 -2.027 1.00 94.56 79 SER A C 1
ATOM 617 O O . SER A 1 79 ? -8.169 -5.616 -3.031 1.00 94.56 79 SER A O 1
ATOM 619 N N . HIS A 1 80 ? -8.171 -3.586 -2.078 1.00 96.31 80 HIS A N 1
ATOM 620 C CA . HIS A 1 80 ? -7.843 -2.827 -3.271 1.00 96.31 80 HIS A CA 1
ATOM 621 C C . HIS A 1 80 ? -6.366 -2.474 -3.246 1.00 96.31 80 HIS A C 1
ATOM 623 O O . HIS A 1 80 ? -5.935 -1.690 -2.403 1.00 96.31 80 HIS A O 1
ATOM 629 N N . LEU A 1 81 ? -5.592 -3.015 -4.184 1.00 95.38 81 LEU A N 1
ATOM 630 C CA . LEU A 1 81 ? -4.195 -2.653 -4.351 1.00 95.38 81 LEU A CA 1
ATOM 631 C C . LEU A 1 81 ? -4.001 -1.757 -5.566 1.00 95.38 81 LEU A C 1
ATOM 633 O O . LEU A 1 81 ? -4.598 -1.962 -6.617 1.00 95.38 81 LEU A O 1
ATOM 637 N N . SER A 1 82 ? -3.112 -0.788 -5.431 1.00 95.00 82 SER A N 1
ATOM 638 C CA . SER A 1 82 ? -2.572 0.013 -6.518 1.00 95.00 82 SER A CA 1
ATOM 639 C C . SER A 1 82 ? -1.073 -0.231 -6.576 1.00 95.00 82 SER A C 1
ATOM 641 O O . SER A 1 82 ? -0.361 -0.006 -5.597 1.00 95.00 82 SER A O 1
ATOM 643 N N . PHE A 1 83 ? -0.608 -0.713 -7.723 1.00 93.69 83 PHE A N 1
ATOM 644 C CA . PHE A 1 83 ? 0.803 -0.830 -8.050 1.00 93.69 83 PHE A CA 1
ATOM 645 C C . PHE A 1 83 ? 1.182 0.323 -8.964 1.00 93.69 83 PHE A C 1
ATOM 647 O O . PHE A 1 83 ? 0.499 0.604 -9.947 1.00 93.69 83 PHE A O 1
ATOM 654 N N . THR A 1 84 ? 2.287 0.982 -8.645 1.00 92.94 84 THR A N 1
ATOM 655 C CA . THR A 1 84 ? 2.918 1.970 -9.516 1.00 92.94 84 THR A CA 1
ATOM 656 C C . THR A 1 84 ? 4.393 1.640 -9.636 1.00 92.94 84 THR A C 1
ATOM 658 O O . THR A 1 84 ? 5.078 1.577 -8.616 1.00 92.94 84 THR A O 1
ATOM 661 N N . ALA A 1 85 ? 4.881 1.454 -10.860 1.00 92.06 85 ALA A N 1
ATOM 662 C CA . ALA A 1 85 ? 6.297 1.258 -11.139 1.00 92.06 85 ALA A CA 1
ATOM 663 C C . ALA A 1 85 ? 6.827 2.396 -12.016 1.00 92.06 85 ALA A C 1
ATOM 665 O O . ALA A 1 85 ? 6.247 2.734 -13.050 1.00 92.06 85 ALA A O 1
ATOM 666 N N . ILE A 1 86 ? 7.925 2.998 -11.573 1.00 90.56 86 ILE A N 1
ATOM 667 C CA . ILE A 1 86 ? 8.568 4.143 -12.212 1.00 90.56 86 ILE A CA 1
ATOM 668 C C . ILE A 1 86 ? 10.036 3.771 -12.435 1.00 90.56 86 ILE A C 1
ATOM 670 O O . ILE A 1 86 ? 10.764 3.593 -11.453 1.00 90.56 86 ILE A O 1
ATOM 674 N N . PRO A 1 87 ? 10.495 3.646 -13.691 1.00 89.44 87 PRO A N 1
ATOM 675 C CA . PRO A 1 87 ? 11.905 3.462 -13.994 1.00 89.44 87 PRO A CA 1
ATOM 676 C C . PRO A 1 87 ? 12.724 4.633 -13.461 1.00 89.44 87 PRO A C 1
ATOM 678 O O . PRO A 1 87 ? 12.364 5.799 -13.626 1.00 89.44 87 PRO A O 1
ATOM 681 N N . THR A 1 88 ? 13.834 4.315 -12.818 1.00 88.56 88 THR A N 1
ATOM 682 C CA . THR A 1 88 ? 14.794 5.277 -12.284 1.00 88.56 88 THR A CA 1
ATOM 683 C C . THR A 1 88 ? 16.201 4.869 -12.699 1.00 88.56 88 THR A C 1
ATOM 685 O O . THR A 1 88 ? 16.409 3.812 -13.288 1.00 88.56 88 THR A O 1
ATOM 688 N N . VAL A 1 89 ? 17.178 5.723 -12.419 1.00 86.19 89 VAL A N 1
ATOM 689 C CA . VAL A 1 89 ? 18.594 5.416 -12.617 1.00 86.19 89 VAL A CA 1
ATOM 690 C C . VAL A 1 89 ? 19.281 5.585 -11.271 1.00 86.19 89 VAL A C 1
ATOM 692 O O . VAL A 1 89 ? 18.989 6.535 -10.537 1.00 86.19 89 VAL A O 1
ATOM 695 N N . ASP A 1 90 ? 20.128 4.633 -10.898 1.00 82.19 90 ASP A N 1
ATOM 696 C CA . ASP A 1 90 ? 20.897 4.723 -9.664 1.00 82.19 90 ASP A CA 1
ATOM 697 C C . ASP A 1 90 ? 22.112 5.660 -9.809 1.00 82.19 90 ASP A C 1
ATOM 699 O O . ASP A 1 90 ? 22.361 6.268 -10.850 1.00 82.19 90 ASP A O 1
ATOM 703 N N . LYS A 1 91 ? 22.895 5.798 -8.734 1.00 80.69 91 LYS A N 1
ATOM 704 C CA . LYS A 1 91 ? 24.084 6.667 -8.723 1.00 80.69 91 LYS A CA 1
ATOM 705 C C . LYS A 1 91 ? 25.208 6.190 -9.655 1.00 80.69 91 LYS A C 1
ATOM 707 O O . LYS A 1 91 ? 26.133 6.956 -9.897 1.00 80.69 91 LYS A O 1
ATOM 712 N N . ASN A 1 92 ? 25.136 4.954 -10.143 1.00 85.94 92 ASN A N 1
ATOM 713 C CA . ASN A 1 92 ? 26.126 4.319 -11.007 1.00 85.94 92 ASN A CA 1
ATOM 714 C C . ASN A 1 92 ? 25.656 4.251 -12.471 1.00 85.94 92 ASN A C 1
ATOM 716 O O . ASN A 1 92 ? 26.252 3.527 -13.262 1.00 85.94 92 ASN A O 1
ATOM 720 N N . ASN A 1 93 ? 24.605 4.992 -12.843 1.00 84.06 93 ASN A N 1
ATOM 721 C CA . ASN A 1 93 ? 23.968 4.923 -14.160 1.00 84.06 93 ASN A CA 1
ATOM 722 C C . ASN A 1 93 ? 23.373 3.548 -14.516 1.00 84.06 93 ASN A C 1
ATOM 724 O O . ASN A 1 93 ? 23.143 3.263 -15.691 1.00 84.06 93 ASN A O 1
ATOM 728 N N . HIS A 1 94 ? 23.076 2.704 -13.527 1.00 85.00 94 HIS A N 1
ATOM 729 C CA . HIS A 1 94 ? 22.332 1.473 -13.763 1.00 85.00 94 HIS A CA 1
ATOM 730 C C . HIS A 1 94 ? 20.830 1.736 -13.695 1.00 85.00 94 HIS A C 1
ATOM 732 O O . HIS A 1 94 ? 20.343 2.485 -12.841 1.00 85.00 94 HIS A O 1
ATOM 738 N N . GLU A 1 95 ? 20.082 1.096 -14.592 1.00 85.56 95 GLU A N 1
ATOM 739 C CA . GLU A 1 95 ? 18.625 1.129 -14.551 1.00 85.56 95 GLU A CA 1
ATOM 740 C C . GLU A 1 95 ? 18.114 0.526 -13.237 1.00 85.56 95 GLU A C 1
ATOM 742 O O . GLU A 1 95 ? 18.555 -0.528 -12.782 1.00 85.56 95 GLU A O 1
ATOM 747 N N . ASN A 1 96 ? 17.158 1.210 -12.624 1.00 85.69 96 ASN A N 1
ATOM 748 C CA . ASN A 1 96 ? 16.494 0.814 -11.396 1.00 85.69 96 ASN A CA 1
ATOM 749 C C . ASN A 1 96 ? 14.989 1.083 -11.541 1.00 85.69 96 ASN A C 1
ATOM 751 O O . ASN A 1 96 ? 14.502 1.565 -12.564 1.00 85.69 96 ASN A O 1
ATOM 755 N N . CYS A 1 97 ? 14.219 0.736 -10.522 1.00 89.00 97 CYS A N 1
ATOM 756 C CA . CYS A 1 97 ? 12.774 0.833 -10.546 1.00 89.00 97 CYS A CA 1
ATOM 757 C C . CYS A 1 97 ? 12.260 1.184 -9.159 1.00 89.00 97 CYS A C 1
ATOM 759 O O . CYS A 1 97 ? 12.499 0.456 -8.189 1.00 89.00 97 CYS A O 1
ATOM 761 N N . GLN A 1 98 ? 11.552 2.303 -9.058 1.00 90.56 98 GLN A N 1
ATOM 762 C CA . GLN A 1 98 ? 10.790 2.632 -7.869 1.00 90.56 98 GLN A CA 1
ATOM 763 C C . GLN A 1 98 ? 9.410 1.992 -7.973 1.00 90.56 98 GLN A C 1
ATOM 765 O O . GLN A 1 98 ? 8.665 2.287 -8.905 1.00 90.56 98 GLN A O 1
ATOM 770 N N . ILE A 1 99 ? 9.064 1.148 -7.002 1.00 91.38 99 ILE A N 1
ATOM 771 C CA . ILE A 1 99 ? 7.746 0.512 -6.931 1.00 91.38 99 ILE A CA 1
ATOM 772 C C . ILE A 1 99 ? 7.041 0.979 -5.672 1.00 91.38 99 ILE A C 1
ATOM 774 O O . ILE A 1 99 ? 7.573 0.845 -4.568 1.00 91.38 99 ILE A O 1
ATOM 778 N N . ASN A 1 100 ? 5.839 1.508 -5.857 1.00 92.94 100 ASN A N 1
ATOM 779 C CA . ASN A 1 100 ? 4.944 1.897 -4.784 1.00 92.94 100 ASN A CA 1
ATOM 780 C C . ASN A 1 100 ? 3.725 0.976 -4.809 1.00 92.94 100 ASN A C 1
ATOM 782 O O . ASN A 1 100 ? 3.137 0.755 -5.871 1.00 92.94 100 ASN A O 1
ATOM 786 N N . VAL A 1 101 ? 3.355 0.465 -3.638 1.00 94.25 101 VAL A N 1
ATOM 787 C CA . VAL A 1 101 ? 2.153 -0.344 -3.449 1.00 94.25 101 VAL A CA 1
ATOM 788 C C . VAL A 1 101 ? 1.285 0.317 -2.397 1.00 94.25 101 VAL A C 1
ATOM 790 O O . VAL A 1 101 ? 1.731 0.554 -1.272 1.00 94.25 101 VAL A O 1
ATOM 793 N N . ASN A 1 102 ? 0.046 0.604 -2.772 1.00 95.25 102 ASN A N 1
ATOM 794 C CA . ASN A 1 102 ? -0.981 1.085 -1.863 1.00 95.25 102 ASN A CA 1
ATOM 795 C C . ASN A 1 102 ? -2.035 0.001 -1.722 1.00 95.25 102 ASN A C 1
ATOM 797 O O . ASN A 1 102 ? -2.545 -0.462 -2.731 1.00 95.25 102 ASN A O 1
ATOM 801 N N . GLU A 1 103 ? -2.361 -0.396 -0.502 1.00 95.19 103 GLU A N 1
ATOM 802 C CA . GLU A 1 103 ? -3.392 -1.388 -0.216 1.00 95.19 103 GLU A CA 1
ATOM 803 C C . GLU A 1 103 ? -4.469 -0.759 0.665 1.00 95.19 103 GLU A C 1
ATOM 805 O O . GLU A 1 103 ? -4.148 -0.263 1.744 1.00 95.19 103 GLU A O 1
ATOM 810 N N . SER A 1 104 ? -5.730 -0.825 0.248 1.00 96.25 104 SER A N 1
ATOM 811 C CA . SER A 1 104 ? -6.864 -0.324 1.017 1.00 96.25 104 SER A CA 1
ATOM 812 C C . SER A 1 104 ? -7.930 -1.392 1.221 1.00 96.25 104 SER A C 1
ATOM 814 O O . SER A 1 104 ? -8.352 -2.045 0.271 1.00 96.25 104 SER A O 1
ATOM 816 N N . TYR A 1 105 ? -8.401 -1.540 2.454 1.00 94.88 105 TYR A N 1
ATOM 817 C CA . TYR A 1 105 ? -9.470 -2.470 2.817 1.00 94.88 105 TYR A CA 1
ATOM 818 C C . TYR A 1 105 ? -10.231 -1.946 4.031 1.00 94.88 105 TYR A C 1
ATOM 820 O O . TYR A 1 105 ? -9.730 -1.116 4.791 1.00 94.88 105 TYR A O 1
ATOM 828 N N . GLN A 1 106 ? -11.458 -2.425 4.206 1.00 93.94 106 GLN A N 1
ATOM 829 C CA . GLN A 1 106 ? -12.301 -2.054 5.332 1.00 93.94 106 GLN A CA 1
ATOM 830 C C . GLN A 1 106 ? -12.371 -3.203 6.331 1.00 93.94 106 GLN A C 1
ATOM 832 O O . GLN A 1 106 ? -12.652 -4.339 5.957 1.00 93.94 106 GLN A O 1
ATOM 837 N N . LEU A 1 107 ? -12.184 -2.888 7.610 1.00 92.44 107 LEU A N 1
ATOM 838 C CA . LEU A 1 107 ? -12.451 -3.815 8.701 1.00 92.44 107 LEU A CA 1
ATOM 839 C C . LEU A 1 107 ? -13.779 -3.493 9.382 1.00 92.44 107 LEU A C 1
ATOM 841 O O . LEU A 1 107 ? -14.039 -2.320 9.661 1.00 92.44 107 LEU A O 1
ATOM 845 N N . PRO A 1 108 ? -14.590 -4.509 9.722 1.00 92.25 108 PRO A N 1
ATOM 846 C CA . PRO A 1 108 ? -15.813 -4.345 10.504 1.00 92.25 108 PRO A CA 1
ATOM 847 C C . PRO A 1 108 ? -15.506 -4.199 12.008 1.00 92.25 108 PRO A C 1
ATOM 849 O O . PRO A 1 108 ? -16.054 -4.920 12.837 1.00 92.25 108 PRO A O 1
ATOM 852 N N . ALA A 1 109 ? -14.588 -3.299 12.350 1.00 92.25 109 ALA A N 1
ATOM 853 C CA . ALA A 1 109 ? -14.181 -2.956 13.709 1.00 92.25 109 ALA A CA 1
ATOM 854 C C . ALA A 1 109 ? -13.829 -1.466 13.763 1.00 92.25 109 ALA A C 1
ATOM 856 O O . ALA A 1 109 ? -13.501 -0.876 12.728 1.00 92.25 109 ALA A O 1
ATOM 857 N N . ASP A 1 110 ? -13.874 -0.852 14.944 1.00 93.94 110 ASP A N 1
ATOM 858 C CA . ASP A 1 110 ? -13.375 0.513 15.085 1.00 93.94 110 ASP A CA 1
ATOM 859 C C . ASP A 1 110 ? -11.845 0.575 14.892 1.00 93.94 110 ASP A C 1
ATOM 861 O O . ASP A 1 110 ? -11.130 -0.434 14.903 1.00 93.94 110 ASP A O 1
ATOM 865 N N . CYS A 1 111 ? -11.318 1.777 14.654 1.00 95.38 111 CYS A N 1
ATOM 866 C CA . CYS A 1 111 ? -9.896 1.934 14.356 1.00 95.38 111 CYS A CA 1
ATOM 867 C C . CYS A 1 111 ? -8.969 1.738 15.565 1.00 95.38 111 CYS A C 1
ATOM 869 O O . CYS A 1 111 ? -7.779 1.483 15.364 1.00 95.38 111 CYS A O 1
ATOM 871 N N . LEU A 1 112 ? -9.464 1.859 16.801 1.00 93.81 112 LEU A N 1
ATOM 872 C CA . LEU A 1 112 ? -8.664 1.591 17.997 1.00 93.81 112 LEU A CA 1
ATOM 873 C C . LEU A 1 112 ? -8.485 0.084 18.188 1.00 93.81 112 LEU A C 1
ATOM 875 O O . LEU A 1 112 ? -7.361 -0.361 18.428 1.00 93.81 112 LEU A O 1
ATOM 879 N N . ASP A 1 113 ? -9.546 -0.687 17.971 1.00 94.56 113 ASP A N 1
ATOM 880 C CA . ASP A 1 113 ? -9.508 -2.146 17.943 1.00 94.56 113 ASP A CA 1
ATOM 881 C C . ASP A 1 113 ? -8.609 -2.642 16.811 1.00 94.56 113 ASP A C 1
ATOM 883 O O . ASP A 1 113 ? -7.678 -3.417 17.041 1.00 94.56 113 ASP A O 1
ATOM 887 N N . ALA A 1 114 ? -8.798 -2.134 15.587 1.00 93.56 114 ALA A N 1
ATOM 888 C CA . ALA A 1 114 ? -7.922 -2.471 14.464 1.00 93.56 114 ALA A CA 1
ATOM 889 C C . ALA A 1 114 ? -6.448 -2.181 14.795 1.00 93.56 114 ALA A C 1
ATOM 891 O O . ALA A 1 114 ? -5.560 -2.982 14.482 1.00 93.56 114 ALA A O 1
ATOM 892 N N . ARG A 1 115 ? -6.175 -1.060 15.475 1.00 94.38 115 ARG A N 1
ATOM 893 C CA . ARG A 1 115 ? -4.829 -0.722 15.935 1.00 94.38 115 ARG A CA 1
ATOM 894 C C . ARG A 1 115 ? -4.295 -1.744 16.937 1.00 94.38 115 ARG A C 1
ATOM 896 O O . ARG A 1 115 ? -3.155 -2.163 16.778 1.00 94.38 115 ARG A O 1
ATOM 903 N N . GLU A 1 116 ? -5.061 -2.124 17.954 1.00 93.81 116 GLU A N 1
ATOM 904 C CA . GLU A 1 116 ? -4.582 -3.031 19.007 1.00 93.81 116 GLU A CA 1
ATOM 905 C C . GLU A 1 116 ? -4.431 -4.480 18.525 1.00 93.81 116 GLU A C 1
ATOM 907 O O . GLU A 1 116 ? -3.509 -5.169 18.959 1.00 93.81 116 GLU A O 1
ATOM 912 N N . PHE A 1 117 ? -5.282 -4.944 17.607 1.00 91.06 117 PHE A N 1
ATOM 913 C CA . PHE A 1 117 ? -5.249 -6.333 17.142 1.00 91.06 117 PHE A CA 1
ATOM 914 C C . PHE A 1 117 ? -4.315 -6.559 15.952 1.00 91.06 117 PHE A C 1
ATOM 916 O O . PHE A 1 117 ? -3.642 -7.584 15.904 1.00 91.06 117 PHE A O 1
ATOM 923 N N . ILE A 1 118 ? -4.247 -5.615 15.007 1.00 90.81 118 ILE A N 1
ATOM 924 C CA . ILE A 1 118 ? -3.510 -5.797 13.741 1.00 90.81 118 ILE A CA 1
ATOM 925 C C . ILE A 1 118 ? -2.264 -4.920 13.690 1.00 90.81 118 ILE A C 1
ATOM 927 O O . ILE A 1 118 ? -1.230 -5.319 13.169 1.00 90.81 118 ILE A O 1
ATOM 931 N N . PHE A 1 119 ? -2.328 -3.708 14.241 1.00 93.00 119 PHE A N 1
ATOM 932 C CA . PHE A 1 119 ? -1.220 -2.754 14.159 1.00 93.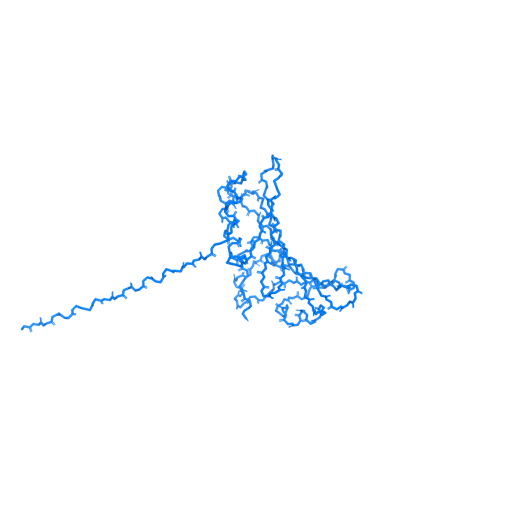00 119 PHE A CA 1
ATOM 933 C C . PHE A 1 119 ? -0.499 -2.544 15.490 1.00 93.00 119 PHE A C 1
ATOM 935 O O . PHE A 1 119 ? 0.205 -1.549 15.657 1.00 93.00 119 PHE A O 1
ATOM 942 N N . LYS A 1 120 ? -0.598 -3.498 16.423 1.00 91.06 120 LYS A N 1
ATOM 943 C CA . LYS A 1 120 ? 0.016 -3.416 17.761 1.00 91.06 120 LYS A CA 1
ATOM 944 C C . LYS A 1 120 ? 1.510 -3.112 17.717 1.00 91.06 120 LYS A C 1
ATOM 946 O O . LYS A 1 120 ? 2.059 -2.437 18.583 1.00 91.06 120 LYS A O 1
ATOM 951 N N . ARG A 1 121 ? 2.174 -3.652 16.695 1.00 89.00 121 ARG A N 1
ATOM 952 C CA . ARG A 1 121 ? 3.614 -3.520 16.453 1.00 89.00 121 ARG A CA 1
ATOM 953 C C . ARG A 1 121 ? 3.994 -2.282 15.642 1.00 89.00 121 ARG A C 1
ATOM 955 O O . ARG A 1 121 ? 5.177 -2.023 15.437 1.00 89.00 121 ARG A O 1
ATOM 962 N N . TRP A 1 122 ? 3.022 -1.519 15.162 1.00 92.81 122 TRP A N 1
ATOM 963 C CA . TRP A 1 122 ? 3.271 -0.301 14.410 1.00 92.81 122 TRP A CA 1
ATOM 964 C C . TRP A 1 122 ? 3.344 0.890 15.361 1.00 92.81 122 TRP A C 1
ATOM 966 O O . TRP A 1 122 ? 2.582 1.012 16.321 1.00 92.81 122 TRP A O 1
ATOM 976 N N . LYS A 1 123 ? 4.271 1.805 15.086 1.00 93.44 123 LYS A N 1
ATOM 977 C CA . LYS A 1 123 ? 4.423 3.032 15.857 1.00 93.44 123 LYS A CA 1
ATOM 978 C C . LYS A 1 123 ? 3.349 4.027 15.437 1.00 93.44 123 LYS A C 1
ATOM 980 O O . LYS A 1 123 ? 3.284 4.400 14.268 1.00 93.44 123 LYS A O 1
ATOM 985 N N . LEU A 1 124 ? 2.555 4.503 16.393 1.00 95.31 124 LEU A N 1
ATOM 986 C CA . LEU A 1 124 ? 1.672 5.650 16.189 1.00 95.31 124 LEU A CA 1
ATOM 987 C C . LEU A 1 124 ? 2.521 6.916 16.036 1.00 95.31 124 LEU A C 1
ATOM 989 O O . LEU A 1 124 ? 3.281 7.266 16.938 1.00 95.31 124 LEU A O 1
ATOM 993 N N . LEU A 1 125 ? 2.402 7.585 14.892 1.00 95.69 125 LEU A N 1
ATOM 994 C CA . LEU A 1 125 ? 3.071 8.860 14.632 1.00 95.69 125 LEU A CA 1
ATOM 995 C C . LEU A 1 125 ? 2.202 10.059 15.017 1.00 95.69 125 LEU A C 1
ATOM 997 O O . LEU A 1 125 ? 2.733 11.126 15.306 1.00 95.69 125 LEU A O 1
ATOM 1001 N N . GLY A 1 126 ? 0.881 9.883 15.015 1.00 96.00 126 GLY A N 1
ATOM 1002 C CA . GLY A 1 126 ? -0.081 10.932 15.324 1.00 96.00 126 GLY A CA 1
ATOM 1003 C C . GLY A 1 126 ? -1.378 10.747 14.548 1.00 96.00 126 GLY A C 1
ATOM 1004 O O . GLY A 1 126 ? -1.781 9.620 14.247 1.00 96.00 126 GLY A O 1
ATOM 1005 N N . LYS A 1 127 ? -2.016 11.868 14.217 1.00 97.12 127 LYS A N 1
ATOM 1006 C CA . LYS A 1 127 ? -3.276 11.933 13.479 1.00 97.12 127 LYS A CA 1
ATOM 1007 C C . LYS A 1 127 ? -3.177 12.933 12.320 1.00 97.12 127 LYS A C 1
ATOM 1009 O O . LYS A 1 127 ? -2.493 13.942 12.464 1.00 97.12 127 LYS A O 1
ATOM 1014 N N . LEU A 1 128 ? -3.857 12.673 11.198 1.00 95.81 128 LEU A N 1
ATOM 1015 C CA . LEU A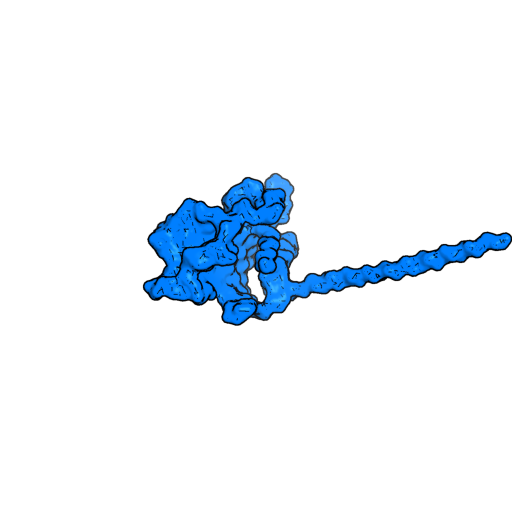 1 128 ? -4.055 13.684 10.138 1.00 95.81 128 LEU A CA 1
ATOM 1016 C C . LEU A 1 128 ? -5.234 14.611 10.456 1.00 95.81 128 LEU A C 1
ATOM 1018 O O . LEU A 1 128 ? -5.218 15.785 10.104 1.00 95.81 128 LEU A O 1
ATOM 1022 N N . ASN A 1 129 ? -6.253 14.061 11.110 1.00 95.38 129 ASN A N 1
ATOM 1023 C CA . ASN A 1 129 ? -7.438 14.737 11.629 1.00 95.38 129 ASN A CA 1
ATOM 1024 C C . ASN A 1 129 ? -8.016 13.882 12.771 1.00 95.38 129 ASN A C 1
ATOM 1026 O O . ASN A 1 129 ? -7.441 12.852 13.116 1.00 95.38 129 ASN A O 1
ATOM 1030 N N . GLU A 1 130 ? -9.160 14.253 13.344 1.00 93.00 130 GLU A N 1
ATOM 1031 C CA . GLU A 1 130 ? -9.710 13.497 14.478 1.00 93.00 130 GLU A CA 1
ATOM 1032 C C . GLU A 1 130 ? -10.057 12.035 14.173 1.00 93.00 130 GLU A C 1
ATOM 1034 O O . GLU A 1 130 ? -10.005 11.197 15.077 1.00 93.00 130 GLU A O 1
ATOM 1039 N N . GLU A 1 131 ? -10.323 11.722 12.906 1.00 95.06 131 GLU A N 1
ATOM 1040 C CA . GLU A 1 131 ? -10.810 10.424 12.438 1.00 95.06 131 GLU A CA 1
ATOM 1041 C C . GLU A 1 131 ? -9.703 9.527 11.867 1.00 95.06 131 GLU A C 1
ATOM 1043 O O . GLU A 1 131 ? -9.937 8.337 11.668 1.00 95.06 131 GLU A O 1
ATOM 1048 N N . THR A 1 132 ? -8.513 10.069 11.582 1.00 97.31 132 THR A N 1
ATOM 1049 C CA . THR A 1 132 ? -7.450 9.364 10.847 1.00 97.31 132 THR A CA 1
ATOM 1050 C C . THR A 1 132 ? -6.153 9.289 11.637 1.00 97.31 132 THR A C 1
ATOM 1052 O O . THR A 1 132 ? -5.430 10.281 11.774 1.00 97.31 132 THR A O 1
ATOM 1055 N N . PHE A 1 133 ? -5.807 8.083 12.081 1.00 97.31 133 PHE A N 1
ATOM 1056 C CA . PHE A 1 133 ? -4.516 7.787 12.700 1.00 97.31 133 PHE A CA 1
ATOM 1057 C C . PHE A 1 133 ? -3.449 7.493 11.650 1.00 97.31 133 PHE A C 1
ATOM 1059 O O . PHE A 1 133 ? -3.731 6.888 10.617 1.00 97.31 133 PHE A O 1
ATOM 1066 N N . VAL A 1 134 ? -2.206 7.867 11.955 1.00 97.56 134 VAL A N 1
ATOM 1067 C CA . VAL A 1 134 ? -1.037 7.597 11.113 1.00 97.56 134 VAL A CA 1
ATOM 1068 C C . VAL A 1 134 ? -0.075 6.690 11.855 1.00 97.56 134 VAL A C 1
ATOM 1070 O O . VAL A 1 134 ? 0.424 7.038 12.929 1.00 97.56 134 VAL A O 1
ATOM 1073 N N . LEU A 1 135 ? 0.220 5.540 11.264 1.00 96.25 135 LEU A N 1
ATOM 1074 C CA . LEU A 1 135 ? 1.109 4.528 11.811 1.00 96.25 135 LEU A CA 1
ATOM 1075 C C . LEU A 1 135 ? 2.299 4.295 10.880 1.00 96.25 135 LEU A C 1
ATOM 1077 O O . LEU A 1 135 ? 2.187 4.422 9.661 1.00 96.25 135 LEU A O 1
ATOM 1081 N N . ARG A 1 136 ? 3.429 3.887 11.456 1.00 94.38 136 ARG A N 1
ATOM 1082 C CA . ARG A 1 136 ? 4.624 3.454 10.728 1.00 94.38 136 ARG A CA 1
ATOM 1083 C C . ARG A 1 136 ? 5.076 2.087 11.202 1.00 94.38 136 ARG A C 1
ATOM 1085 O O . ARG A 1 136 ? 5.103 1.814 12.403 1.00 94.38 136 ARG A O 1
ATOM 1092 N N . TYR A 1 137 ? 5.470 1.239 10.266 1.00 90.50 137 TYR A N 1
ATOM 1093 C CA . TYR A 1 137 ? 6.017 -0.064 10.598 1.00 90.50 137 TYR A CA 1
ATOM 1094 C C . TYR A 1 137 ? 7.449 0.070 11.122 1.00 90.50 137 TYR A C 1
ATOM 1096 O O . TYR A 1 137 ? 8.373 0.328 10.355 1.00 90.50 137 TYR A O 1
ATOM 1104 N N . ASP A 1 138 ? 7.626 -0.115 12.430 1.00 84.25 138 ASP A N 1
ATOM 1105 C CA . ASP A 1 138 ? 8.909 0.069 13.124 1.00 84.25 138 ASP A CA 1
ATOM 1106 C C . ASP A 1 138 ? 9.413 -1.205 13.817 1.00 84.25 138 ASP A C 1
ATOM 1108 O O . ASP A 1 138 ? 10.442 -1.171 14.493 1.00 84.25 138 ASP A O 1
ATOM 1112 N N . HIS A 1 139 ? 8.704 -2.330 13.684 1.00 73.06 139 HIS A N 1
ATOM 1113 C CA . HIS A 1 139 ? 8.936 -3.471 14.565 1.00 73.06 139 HIS A CA 1
ATOM 1114 C C . HIS A 1 139 ? 8.900 -4.845 13.873 1.00 73.06 139 HIS A C 1
ATOM 1116 O O . HIS A 1 139 ? 8.143 -5.725 14.294 1.00 73.06 139 HIS A O 1
ATOM 1122 N N . PRO A 1 140 ? 9.750 -5.106 12.863 1.00 69.75 140 PRO A N 1
ATOM 1123 C CA . PRO A 1 140 ? 9.987 -6.475 12.435 1.00 69.75 140 PRO A CA 1
ATOM 1124 C C . PRO A 1 140 ? 10.616 -7.284 13.566 1.00 69.75 140 PRO A C 1
ATOM 1126 O O . PRO A 1 140 ? 11.273 -6.745 14.465 1.00 69.75 140 PRO A O 1
ATOM 1129 N N . ARG A 1 141 ? 10.438 -8.609 13.496 1.00 66.31 141 ARG A N 1
ATOM 1130 C CA . ARG A 1 141 ? 11.104 -9.562 14.399 1.00 66.31 141 ARG A CA 1
ATOM 1131 C C . ARG A 1 141 ? 12.631 -9.399 14.346 1.00 66.31 141 ARG A C 1
ATOM 1133 O O . ARG A 1 141 ? 13.303 -9.607 15.350 1.00 66.31 141 ARG A O 1
ATOM 1140 N N . ASN A 1 142 ? 13.164 -8.944 13.211 1.00 67.44 142 ASN A N 1
ATOM 1141 C CA . ASN A 1 142 ? 14.572 -8.634 13.003 1.00 67.44 142 ASN A CA 1
ATOM 1142 C C . ASN A 1 142 ? 14.748 -7.181 12.533 1.00 67.44 142 ASN A C 1
ATOM 1144 O O . ASN A 1 142 ? 14.412 -6.827 11.407 1.00 67.44 142 ASN A O 1
ATOM 1148 N N . LYS A 1 143 ? 15.342 -6.328 13.377 1.00 69.81 143 LYS A N 1
ATOM 1149 C CA . LYS A 1 143 ? 15.552 -4.898 13.069 1.00 69.81 143 LYS A CA 1
ATOM 1150 C C . LYS A 1 143 ? 16.415 -4.643 11.824 1.00 69.81 143 LYS A C 1
ATOM 1152 O O . LYS A 1 143 ? 16.344 -3.546 11.281 1.00 69.81 143 LYS A O 1
ATOM 1157 N N . LYS A 1 144 ? 17.203 -5.623 11.360 1.00 69.19 144 LYS A N 1
ATOM 1158 C CA . LYS A 1 144 ? 17.997 -5.515 10.121 1.00 69.19 144 LYS A CA 1
ATOM 1159 C C . LYS A 1 144 ? 17.140 -5.551 8.849 1.00 69.19 144 LYS A C 1
ATOM 1161 O O . LYS A 1 144 ? 17.636 -5.182 7.794 1.00 69.19 144 LYS A O 1
ATOM 1166 N N . GLU A 1 145 ? 15.880 -5.971 8.952 1.00 71.31 145 GLU A N 1
ATOM 1167 C CA . GLU A 1 145 ? 14.923 -6.002 7.836 1.00 71.31 145 GLU A CA 1
ATOM 1168 C C . GLU A 1 145 ? 14.215 -4.656 7.634 1.00 71.31 145 GLU A C 1
ATOM 1170 O O . GLU A 1 145 ? 13.566 -4.447 6.611 1.00 71.31 145 GLU A O 1
ATOM 1175 N N . LEU A 1 146 ? 14.344 -3.716 8.582 1.00 74.81 146 LEU A N 1
ATOM 1176 C CA . LEU A 1 146 ? 13.828 -2.368 8.374 1.00 74.81 146 LEU A CA 1
ATOM 1177 C C . LEU A 1 146 ? 14.678 -1.620 7.348 1.00 74.81 146 LEU A C 1
ATOM 1179 O O . LEU A 1 146 ? 15.907 -1.595 7.465 1.00 74.81 146 LEU A O 1
ATOM 1183 N N . PRO A 1 147 ? 14.034 -0.868 6.442 1.00 77.44 147 PRO A N 1
ATOM 1184 C CA . PRO A 1 147 ? 14.706 0.206 5.737 1.00 77.44 147 PRO A CA 1
ATOM 1185 C C . PRO A 1 147 ? 15.429 1.128 6.733 1.00 77.44 147 PRO A C 1
ATOM 1187 O O . PRO A 1 147 ? 14.826 1.635 7.689 1.00 77.44 147 PRO A O 1
ATOM 1190 N N . GLN A 1 148 ? 16.731 1.346 6.504 1.00 78.12 148 GLN A N 1
ATOM 1191 C CA . GLN A 1 148 ? 17.547 2.256 7.321 1.00 78.12 148 GLN A CA 1
ATOM 1192 C C . GLN A 1 148 ? 16.996 3.685 7.266 1.00 78.12 148 GLN A C 1
ATOM 1194 O O . GLN A 1 148 ? 16.962 4.388 8.273 1.00 78.12 148 GLN A O 1
ATOM 1199 N N . ASN A 1 149 ? 16.513 4.095 6.091 1.00 81.81 149 ASN A N 1
ATOM 1200 C CA . ASN A 1 149 ? 15.775 5.335 5.929 1.00 81.81 149 ASN A CA 1
ATOM 1201 C C . ASN A 1 149 ? 14.350 5.163 6.467 1.00 81.81 149 ASN A C 1
ATOM 1203 O O . ASN A 1 149 ? 13.539 4.456 5.870 1.00 81.81 149 ASN A O 1
ATOM 1207 N N . GLU A 1 150 ? 14.019 5.860 7.554 1.00 81.19 150 GLU A N 1
ATOM 1208 C CA . GLU A 1 150 ? 12.683 5.791 8.152 1.00 81.19 150 GLU A CA 1
ATOM 1209 C C . GLU A 1 150 ? 11.563 6.205 7.189 1.00 81.19 150 GLU A C 1
ATOM 1211 O O . GLU A 1 150 ? 10.449 5.701 7.307 1.00 81.19 150 GLU A O 1
ATOM 1216 N N . LYS A 1 151 ? 11.853 7.081 6.217 1.00 80.69 151 LYS A N 1
ATOM 1217 C CA . LYS A 1 151 ? 10.884 7.516 5.198 1.00 80.69 151 LYS A CA 1
ATOM 1218 C C . LYS A 1 151 ? 10.529 6.416 4.196 1.00 80.69 151 LYS A C 1
ATOM 1220 O O . LYS A 1 151 ? 9.539 6.548 3.492 1.00 80.69 151 LYS A O 1
ATOM 1225 N N . ALA A 1 152 ? 11.338 5.361 4.120 1.00 81.12 152 ALA A N 1
ATOM 1226 C CA . ALA A 1 152 ? 11.092 4.206 3.262 1.00 81.12 152 ALA A CA 1
ATOM 1227 C C . ALA A 1 152 ? 10.342 3.077 3.993 1.00 81.12 152 ALA A C 1
ATOM 1229 O O . ALA A 1 152 ? 10.064 2.039 3.396 1.00 81.12 152 ALA A O 1
ATOM 1230 N N . ARG A 1 153 ? 10.032 3.244 5.287 1.00 88.00 153 ARG A N 1
ATOM 1231 C CA . ARG A 1 153 ? 9.233 2.269 6.039 1.00 88.00 153 ARG A CA 1
ATOM 1232 C C . ARG A 1 153 ? 7.769 2.350 5.622 1.00 88.00 153 ARG A C 1
ATOM 1234 O O . ARG A 1 153 ? 7.283 3.405 5.223 1.00 88.00 153 ARG A O 1
ATOM 1241 N N . ALA A 1 154 ? 7.069 1.227 5.745 1.00 90.81 154 ALA A N 1
ATOM 1242 C CA . ALA A 1 154 ? 5.649 1.161 5.439 1.00 90.81 154 ALA A CA 1
ATOM 1243 C C . ALA A 1 154 ? 4.844 2.092 6.356 1.00 90.81 154 ALA A C 1
ATOM 1245 O O . ALA A 1 154 ? 5.103 2.169 7.561 1.00 90.81 154 ALA A O 1
ATOM 1246 N N . MET A 1 155 ? 3.844 2.750 5.781 1.00 94.81 155 MET A N 1
ATOM 1247 C CA . MET A 1 155 ? 2.910 3.624 6.484 1.00 94.81 155 MET A CA 1
ATOM 1248 C C . MET A 1 155 ? 1.518 3.004 6.453 1.00 94.81 155 MET A C 1
ATOM 1250 O O . MET A 1 155 ? 1.162 2.344 5.479 1.00 94.81 155 MET A O 1
ATOM 1254 N N . ALA A 1 156 ? 0.733 3.205 7.503 1.00 96.62 156 ALA A N 1
ATOM 1255 C CA . ALA A 1 156 ? -0.674 2.836 7.524 1.00 96.62 156 ALA A CA 1
ATOM 1256 C C . ALA A 1 156 ? -1.514 4.008 8.028 1.00 96.62 156 ALA A C 1
ATOM 1258 O O . ALA A 1 156 ? -1.127 4.711 8.961 1.00 96.62 156 ALA A O 1
ATOM 1259 N N . TYR A 1 157 ? -2.665 4.197 7.402 1.00 97.62 157 TYR A N 1
ATOM 1260 C CA . TYR A 1 157 ? -3.660 5.199 7.741 1.00 97.62 157 TYR A CA 1
ATOM 1261 C C . TYR A 1 157 ? -4.926 4.464 8.145 1.00 97.62 157 TYR A C 1
ATOM 1263 O O . TYR A 1 157 ? -5.409 3.618 7.391 1.00 97.62 157 TYR A O 1
ATOM 1271 N N . LEU A 1 158 ? -5.408 4.737 9.350 1.00 97.62 158 LEU A N 1
ATOM 1272 C CA . LEU A 1 158 ? -6.602 4.114 9.912 1.00 97.62 158 LEU A CA 1
ATOM 1273 C C . LEU A 1 158 ? -7.647 5.212 10.043 1.00 97.62 158 LEU A C 1
ATOM 1275 O O . LEU A 1 158 ? -7.536 6.046 10.942 1.00 97.62 158 LEU A O 1
ATOM 1279 N N . THR A 1 159 ? -8.610 5.225 9.127 1.00 97.62 159 THR A N 1
ATOM 1280 C CA . THR A 1 159 ? -9.668 6.233 9.056 1.00 97.62 159 THR A CA 1
ATOM 1281 C C . THR A 1 159 ? -10.986 5.634 9.512 1.00 97.62 159 THR A C 1
ATOM 1283 O O . THR A 1 159 ? -11.467 4.647 8.953 1.00 97.62 159 THR A O 1
ATOM 1286 N N . MET 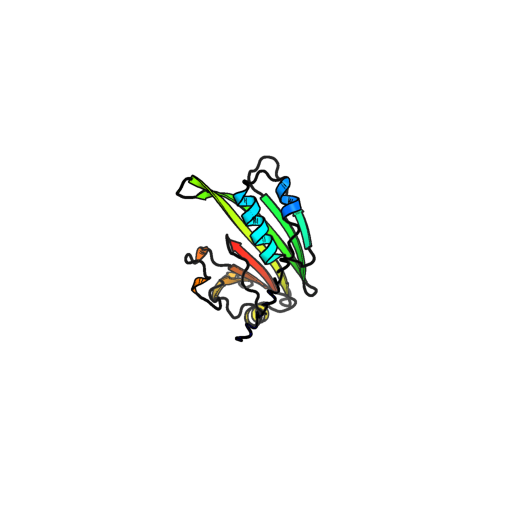A 1 160 ? -11.579 6.241 10.532 1.00 95.75 160 MET A N 1
ATOM 1287 C CA . MET A 1 160 ? -12.881 5.842 11.045 1.00 95.75 160 MET A CA 1
ATOM 1288 C C . MET A 1 160 ? -13.974 6.173 10.026 1.00 95.75 160 MET A C 1
ATOM 1290 O O . MET A 1 160 ? -13.991 7.264 9.459 1.00 95.75 160 MET A O 1
ATOM 1294 N N . THR A 1 161 ? -14.891 5.241 9.769 1.00 92.62 161 THR A N 1
ATOM 1295 C CA . THR A 1 161 ? -16.072 5.540 8.948 1.00 92.62 161 THR A CA 1
ATOM 1296 C C . THR A 1 161 ? -17.025 6.470 9.697 1.00 92.62 161 THR A C 1
ATOM 1298 O O . THR A 1 161 ? -17.037 6.499 10.924 1.00 92.62 161 THR A O 1
ATOM 1301 N N . SER A 1 162 ? -17.892 7.185 8.976 1.00 87.81 162 SER A N 1
ATOM 1302 C CA . SER A 1 162 ? -18.819 8.171 9.564 1.00 87.81 162 SER A CA 1
ATOM 1303 C C . SER A 1 162 ? -19.744 7.616 10.655 1.00 87.81 162 SER A C 1
ATOM 1305 O O . SER A 1 162 ? -20.199 8.355 11.521 1.00 87.81 162 SER A O 1
ATOM 1307 N N . ASN A 1 163 ? -20.029 6.312 10.632 1.00 87.06 163 ASN A N 1
ATOM 1308 C CA . ASN A 1 163 ? -20.829 5.635 11.653 1.00 87.06 163 ASN A CA 1
ATOM 1309 C C . ASN A 1 163 ? -20.003 5.081 12.830 1.00 87.06 163 ASN A C 1
ATOM 1311 O O . ASN A 1 163 ? -20.591 4.497 13.735 1.00 87.06 163 ASN A O 1
ATOM 1315 N N . GLY A 1 164 ? -18.672 5.193 12.805 1.00 83.94 164 GLY A N 1
ATOM 1316 C CA . GLY A 1 164 ? -17.763 4.694 13.841 1.00 83.94 164 GLY A CA 1
ATOM 1317 C C . GLY A 1 164 ? -17.630 3.171 13.931 1.00 83.94 164 GLY A C 1
ATOM 1318 O O . GLY A 1 164 ? -16.951 2.674 14.820 1.00 83.94 164 GLY A O 1
ATOM 1319 N N . ARG A 1 165 ? -18.284 2.410 13.044 1.00 90.06 165 ARG A N 1
ATOM 1320 C CA . ARG A 1 165 ? -18.402 0.940 13.153 1.00 90.06 165 ARG A CA 1
ATOM 1321 C C . ARG A 1 165 ? -17.439 0.168 12.261 1.00 90.06 165 ARG A C 1
ATOM 1323 O O . ARG A 1 165 ? -17.446 -1.061 12.279 1.00 90.06 165 ARG A O 1
ATOM 1330 N N . ALA A 1 166 ? -16.672 0.873 11.444 1.00 94.38 166 ALA A N 1
ATOM 1331 C CA . ALA A 1 166 ? -15.676 0.280 10.582 1.00 94.38 166 ALA A CA 1
ATOM 1332 C C . ALA A 1 166 ? -14.440 1.174 10.496 1.00 94.38 166 ALA A C 1
ATOM 1334 O O . ALA A 1 166 ? -14.496 2.391 10.701 1.00 94.38 166 ALA A O 1
ATOM 1335 N N . CYS A 1 167 ? -13.323 0.547 10.154 1.00 95.81 167 CYS A N 1
ATOM 1336 C CA . CYS A 1 167 ? -12.060 1.221 9.940 1.00 95.81 167 CYS A CA 1
ATOM 1337 C C . CYS A 1 167 ? -11.620 0.996 8.498 1.00 95.81 167 CYS A C 1
ATOM 1339 O O . CYS A 1 167 ? -11.401 -0.143 8.078 1.00 95.81 167 CYS A O 1
ATOM 1341 N N . LEU A 1 168 ? -11.490 2.083 7.741 1.00 96.31 168 LEU A N 1
ATOM 1342 C CA . LEU A 1 168 ? -10.809 2.062 6.459 1.00 96.31 168 LEU A CA 1
ATOM 1343 C C . LEU A 1 168 ? -9.308 2.087 6.724 1.00 96.31 168 LEU A C 1
ATOM 1345 O O . LEU A 1 168 ? -8.768 3.050 7.267 1.00 96.31 168 LEU A O 1
ATOM 1349 N N . ILE A 1 169 ? -8.633 1.030 6.305 1.00 96.19 169 ILE A N 1
ATOM 1350 C CA . ILE A 1 169 ? -7.185 0.931 6.369 1.00 96.19 169 ILE A CA 1
ATOM 1351 C C . ILE A 1 169 ? -6.629 1.246 4.997 1.00 96.19 169 ILE A C 1
ATOM 1353 O O . ILE A 1 169 ? -7.085 0.692 4.004 1.00 96.19 169 ILE A O 1
ATOM 1357 N N . THR A 1 170 ? -5.609 2.097 4.950 1.00 96.81 170 THR A N 1
ATOM 1358 C CA . THR A 1 170 ? -4.766 2.293 3.769 1.00 96.81 170 THR A CA 1
ATOM 1359 C C . THR A 1 170 ? -3.309 2.102 4.156 1.00 96.81 170 THR A C 1
ATOM 1361 O O . THR A 1 170 ? -2.785 2.852 4.973 1.00 96.81 170 THR A O 1
ATOM 1364 N N . LYS A 1 171 ? -2.637 1.108 3.582 1.00 95.00 171 LYS A N 1
ATOM 1365 C CA . LYS A 1 171 ? -1.207 0.845 3.764 1.00 95.00 171 LYS A CA 1
ATOM 1366 C C . LYS A 1 171 ? -0.447 1.327 2.538 1.00 95.00 171 LYS A C 1
ATOM 1368 O O . LYS A 1 171 ? -0.861 1.055 1.419 1.00 95.00 171 LYS A O 1
ATOM 1373 N N . GLN A 1 172 ? 0.672 2.004 2.751 1.00 94.12 172 GLN A N 1
ATOM 1374 C CA . GLN A 1 172 ? 1.563 2.473 1.696 1.00 94.12 172 GLN A CA 1
ATOM 1375 C C . GLN A 1 172 ? 2.958 1.893 1.902 1.00 94.12 172 GLN A C 1
ATOM 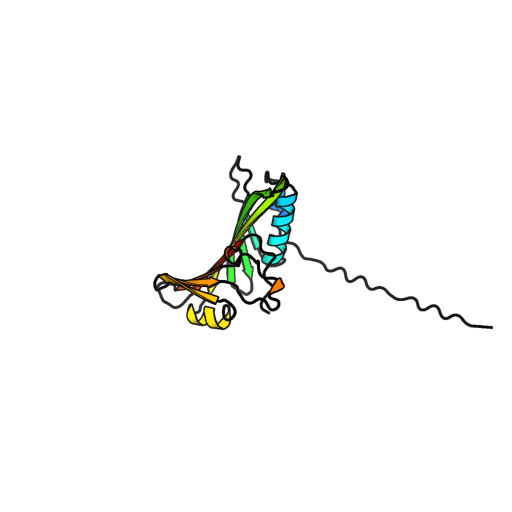1377 O O . GLN A 1 172 ? 3.512 1.943 3.003 1.00 94.12 172 GLN A O 1
ATOM 1382 N N . GLN A 1 173 ? 3.527 1.342 0.837 1.00 89.81 173 GLN A N 1
ATOM 1383 C CA . GLN A 1 173 ? 4.841 0.711 0.835 1.00 89.81 173 GLN A CA 1
ATOM 1384 C C . GLN A 1 173 ? 5.636 1.187 -0.378 1.00 89.81 173 GLN A C 1
ATOM 1386 O O . GLN A 1 173 ? 5.106 1.250 -1.485 1.00 89.81 173 GLN A O 1
ATOM 1391 N N . GLN A 1 174 ? 6.915 1.504 -0.174 1.00 83.62 174 GLN A N 1
ATOM 1392 C CA . GLN A 1 174 ? 7.829 1.897 -1.245 1.00 83.62 174 GLN A CA 1
ATOM 1393 C C . GLN A 1 174 ? 9.050 0.986 -1.247 1.00 83.62 174 GLN A C 1
ATOM 1395 O O . GLN A 1 174 ? 9.747 0.898 -0.240 1.00 83.62 174 GLN A O 1
ATOM 1400 N N . ASN A 1 175 ? 9.347 0.353 -2.381 1.00 69.12 175 ASN A N 1
ATOM 1401 C CA . ASN A 1 175 ? 10.546 -0.472 -2.576 1.00 69.12 175 ASN A CA 1
ATOM 1402 C C . ASN A 1 175 ? 10.745 -1.595 -1.534 1.00 69.12 175 ASN A C 1
ATOM 1404 O O . ASN A 1 175 ? 11.874 -2.047 -1.346 1.00 69.12 175 ASN A O 1
ATOM 1408 N N . VAL A 1 176 ? 9.686 -2.026 -0.841 1.00 62.06 176 VAL A N 1
ATOM 1409 C CA . VAL A 1 176 ? 9.793 -2.988 0.264 1.00 62.06 176 VAL A CA 1
ATOM 1410 C C . VAL A 1 176 ? 9.655 -4.413 -0.289 1.00 62.06 176 VAL A C 1
ATOM 1412 O O . VAL A 1 176 ? 8.720 -4.659 -1.055 1.00 62.06 176 VAL A O 1
ATOM 1415 N N . PRO A 1 177 ? 10.525 -5.369 0.090 1.00 52.31 177 PRO A N 1
ATOM 1416 C CA . PRO A 1 177 ? 10.177 -6.785 -0.015 1.00 52.31 177 PRO A CA 1
ATOM 1417 C C . PRO A 1 177 ? 8.891 -7.040 0.788 1.00 52.31 177 PRO A C 1
ATOM 1419 O O . PRO A 1 177 ? 8.672 -6.392 1.809 1.00 52.31 177 PRO A O 1
ATOM 1422 N N . ALA A 1 178 ? 8.016 -7.935 0.324 1.00 49.25 178 ALA A N 1
ATOM 1423 C CA . ALA A 1 178 ? 6.735 -8.194 0.985 1.00 49.25 178 ALA A CA 1
ATOM 1424 C C . ALA A 1 178 ? 6.919 -8.370 2.505 1.00 49.25 178 ALA A C 1
ATOM 1426 O O . ALA A 1 178 ? 7.758 -9.160 2.940 1.00 49.25 178 ALA A O 1
ATOM 1427 N N . LEU A 1 179 ? 6.180 -7.590 3.309 1.00 54.47 179 LEU A N 1
ATOM 1428 C CA . LEU A 1 179 ? 6.278 -7.659 4.770 1.00 54.47 179 LEU A CA 1
ATOM 1429 C C . LEU A 1 179 ? 6.087 -9.117 5.230 1.00 54.47 179 LEU A C 1
ATOM 1431 O O . LEU A 1 179 ? 5.181 -9.784 4.715 1.00 54.47 179 LEU A O 1
ATOM 1435 N N . PRO A 1 180 ? 6.881 -9.614 6.202 1.00 44.34 180 PRO A N 1
ATOM 1436 C CA . PRO A 1 180 ? 6.638 -10.922 6.795 1.00 44.34 180 PRO A CA 1
ATOM 1437 C C . PRO A 1 180 ? 5.198 -10.969 7.305 1.00 44.34 180 PRO A C 1
ATOM 1439 O O . PRO A 1 180 ? 4.771 -10.059 8.023 1.00 44.34 180 PRO A O 1
ATOM 1442 N N . ARG A 1 181 ? 4.438 -11.994 6.900 1.00 47.09 181 ARG A N 1
ATOM 1443 C CA . ARG A 1 181 ? 3.048 -12.157 7.339 1.00 47.09 181 ARG A CA 1
ATOM 1444 C C . ARG A 1 181 ? 3.019 -12.239 8.864 1.00 47.09 181 ARG A C 1
ATOM 1446 O O . ARG A 1 181 ? 3.791 -12.987 9.463 1.00 47.09 181 ARG A O 1
ATOM 1453 N N . GLU A 1 182 ? 2.134 -11.467 9.482 1.00 45.19 182 GLU A N 1
ATOM 1454 C CA . GLU A 1 182 ? 1.689 -11.787 10.832 1.00 45.19 182 GLU A CA 1
ATOM 1455 C C . GLU A 1 182 ? 0.757 -12.997 10.691 1.00 45.19 182 GLU A C 1
ATOM 1457 O O . GLU A 1 182 ? -0.334 -12.878 10.135 1.00 45.19 182 GLU A O 1
ATOM 1462 N N . GLU A 1 183 ? 1.290 -14.173 11.037 1.00 33.97 183 GLU A N 1
ATOM 1463 C CA . GLU A 1 183 ? 0.524 -15.400 11.298 1.00 33.97 183 GLU A CA 1
ATOM 1464 C C . GLU A 1 183 ? -0.344 -15.246 12.548 1.00 33.97 183 GLU A C 1
ATOM 1466 O O . GLU A 1 183 ? 0.158 -14.643 13.531 1.00 33.97 183 GLU A O 1
#

Secondary structure (DSSP, 8-state):
------------------PPPTTHHHHTTS---HHHHHHHHHHHHHHTTTSEEEEEE---TT-S-EEEEEEEEETTEEEEEEEEEEEEE-TTS-EEEEEEEEEEEEESS-HHHHHHHTSTTEEEEEEEETTEEEEEE---SSGGGS-SSGGGS-EEEEEE-TTSS-EEEEEEEESPPPPPP--